Protein AF-A0A9D1KZS3-F1 (afdb_monomer_lite)

Foldseek 3Di:
DDDDPDPDPPDDPDDPDDPPPVNVVVVVVVVVVVVVVVVVVVVLQVVQVVLCVVVVDDQPLLVVLLVLLVVLLCLLPPCPDPVVLLDPVSLVSSQVSLVVSQVSLVVLVVSQVVCCVVRVHGDPVVSSVNSNVSSVNSNVSSVVSCVVRVVVVVD

Structure (mmCIF, N/CA/C/O backbone):
data_AF-A0A9D1KZS3-F1
#
_entry.id   AF-A0A9D1KZS3-F1
#
loop_
_atom_site.group_PDB
_atom_site.id
_at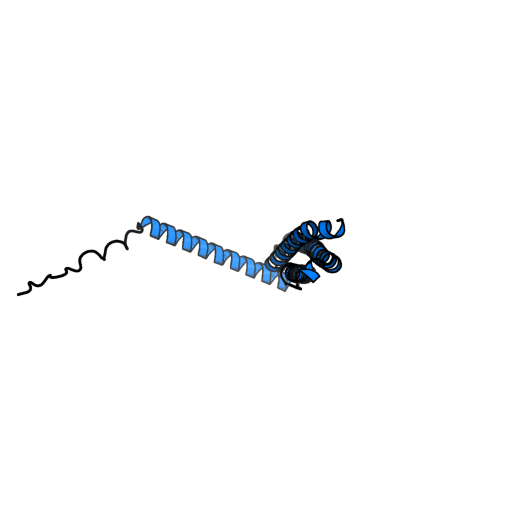om_site.type_symbol
_atom_site.label_atom_id
_atom_site.label_alt_id
_atom_site.label_comp_id
_atom_site.label_asym_id
_atom_site.label_entity_id
_atom_site.label_seq_id
_atom_site.pdbx_PDB_ins_code
_atom_site.Cartn_x
_atom_site.Cartn_y
_atom_site.Cartn_z
_atom_site.occupancy
_atom_site.B_iso_or_equiv
_atom_site.auth_seq_id
_atom_site.auth_comp_id
_atom_site.auth_asym_id
_atom_site.auth_atom_id
_atom_site.pdbx_PDB_model_num
ATOM 1 N N . MET A 1 1 ? -53.233 56.102 -26.031 1.00 43.03 1 MET A N 1
ATOM 2 C CA . MET A 1 1 ? -52.569 56.307 -24.723 1.00 43.03 1 MET A CA 1
ATOM 3 C C . MET A 1 1 ? -52.524 54.963 -24.010 1.00 43.03 1 MET A C 1
ATOM 5 O O . MET A 1 1 ? -53.524 54.261 -24.017 1.00 43.03 1 MET A O 1
ATOM 9 N N . LYS A 1 2 ? -51.330 54.544 -23.574 1.00 44.22 2 LYS A N 1
ATOM 10 C CA . LYS A 1 2 ? -50.968 53.149 -23.266 1.00 44.22 2 LYS A CA 1
ATOM 11 C C . LYS A 1 2 ? -51.726 52.608 -22.043 1.00 44.22 2 LYS A C 1
ATOM 13 O O . LYS A 1 2 ? -51.610 53.167 -20.958 1.00 44.22 2 LYS A O 1
ATOM 18 N N . GLN A 1 3 ? -52.467 51.515 -22.239 1.00 41.66 3 GLN A N 1
ATOM 19 C CA . GLN A 1 3 ? -53.072 50.714 -21.175 1.00 41.66 3 GLN A CA 1
ATOM 20 C C . GLN A 1 3 ? -51.988 49.946 -20.408 1.00 41.66 3 GLN A C 1
ATOM 22 O O . GLN A 1 3 ? -51.096 49.339 -21.000 1.00 41.66 3 GLN A O 1
ATOM 27 N N . GLN A 1 4 ? -52.086 50.001 -19.082 1.00 42.69 4 GLN A N 1
ATOM 28 C CA . GLN A 1 4 ? -51.290 49.233 -18.132 1.00 42.69 4 GLN A CA 1
ATOM 29 C C . GLN A 1 4 ? -51.512 47.730 -18.351 1.00 42.69 4 GLN A C 1
ATOM 31 O O . GLN A 1 4 ? -52.597 47.216 -18.086 1.00 42.69 4 GLN A O 1
ATOM 36 N N . GLN A 1 5 ? -50.477 47.009 -18.785 1.00 44.47 5 GLN A N 1
ATOM 37 C CA . GLN A 1 5 ? -50.423 45.561 -18.601 1.00 44.47 5 GLN A CA 1
ATOM 38 C C . GLN A 1 5 ? -49.877 45.277 -17.205 1.00 44.47 5 GLN A C 1
ATOM 40 O O . GLN A 1 5 ? -48.685 45.369 -16.923 1.00 44.47 5 GLN A O 1
ATOM 45 N N . ASN A 1 6 ? -50.828 44.985 -16.328 1.00 38.97 6 ASN A N 1
ATOM 46 C CA . ASN A 1 6 ? -50.653 44.502 -14.975 1.00 38.97 6 ASN A CA 1
ATOM 47 C C . ASN A 1 6 ? -50.053 43.084 -15.055 1.00 38.97 6 ASN A C 1
ATOM 49 O O . ASN A 1 6 ? -50.760 42.121 -15.353 1.00 38.97 6 ASN A O 1
ATOM 53 N N . ILE A 1 7 ? -48.734 42.954 -14.884 1.00 42.12 7 ILE A N 1
ATOM 54 C CA . ILE A 1 7 ? -48.063 41.649 -14.849 1.00 42.12 7 ILE A CA 1
ATOM 55 C C . ILE A 1 7 ? -48.318 41.047 -13.468 1.00 42.12 7 ILE A C 1
ATOM 57 O O . ILE A 1 7 ? -47.650 41.364 -12.486 1.00 42.12 7 ILE A O 1
ATOM 61 N N . HIS A 1 8 ? -49.324 40.184 -13.405 1.00 41.91 8 HIS A N 1
ATOM 62 C CA . HIS A 1 8 ? -49.622 39.346 -12.255 1.00 41.91 8 HIS A CA 1
ATOM 63 C C . HIS A 1 8 ? -48.445 38.369 -12.030 1.00 41.91 8 HIS A C 1
ATOM 65 O O . HIS A 1 8 ? -48.120 37.602 -12.940 1.00 41.91 8 HIS A O 1
ATOM 71 N N . PRO A 1 9 ? -47.793 38.328 -10.851 1.00 45.06 9 PRO A N 1
ATOM 72 C CA . PRO A 1 9 ? -46.724 37.374 -10.582 1.00 45.06 9 PRO A CA 1
ATOM 73 C C . PRO A 1 9 ? -47.350 36.054 -10.118 1.00 45.06 9 PRO A C 1
ATOM 75 O O . PRO A 1 9 ? -47.307 35.696 -8.945 1.00 45.06 9 PRO A O 1
ATOM 78 N N . SER A 1 10 ? -48.000 35.333 -11.027 1.00 50.69 10 SER A N 1
ATOM 79 C CA . SER A 1 10 ? -48.626 34.040 -10.731 1.00 50.69 10 SER A CA 1
ATOM 80 C C . SER A 1 10 ? -48.131 32.967 -11.690 1.00 50.69 10 SER A C 1
ATOM 82 O O . SER A 1 10 ? -48.811 32.655 -12.662 1.00 50.69 10 SER A O 1
ATOM 84 N N . SER A 1 11 ? -46.940 32.422 -11.418 1.00 45.56 11 SER A N 1
ATOM 85 C CA . SER A 1 11 ? -46.562 31.035 -11.783 1.00 45.56 11 SER A CA 1
ATOM 86 C C . SER A 1 11 ? -45.119 30.650 -11.421 1.00 45.56 11 SER A C 1
ATOM 88 O O . SER A 1 11 ? -44.508 29.816 -12.078 1.00 45.56 11 SER A O 1
ATOM 90 N N . GLN A 1 12 ? -44.542 31.204 -10.349 1.00 42.53 12 GLN A N 1
ATOM 91 C CA . GLN A 1 12 ? -43.189 30.814 -9.911 1.00 42.53 12 GLN A CA 1
ATOM 92 C C . GLN A 1 12 ? -43.113 30.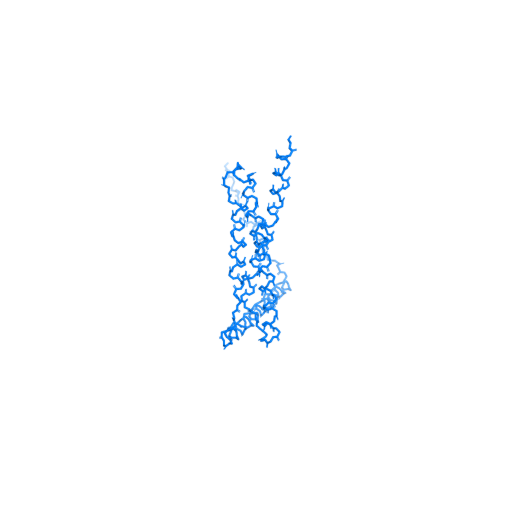400 -8.438 1.00 42.53 12 GLN A C 1
ATOM 94 O O . GLN A 1 12 ? -42.121 30.618 -7.749 1.00 42.53 12 GLN A O 1
ATOM 99 N N . LYS A 1 13 ? -44.173 29.761 -7.939 1.00 45.66 13 LYS A N 1
ATOM 100 C CA . LYS A 1 13 ? -44.186 29.117 -6.619 1.00 45.66 13 LYS A CA 1
ATOM 101 C C . LYS A 1 13 ? -44.979 27.817 -6.664 1.00 45.66 13 LYS A C 1
ATOM 103 O O . LYS A 1 13 ? -46.027 27.740 -6.043 1.00 45.66 13 LYS A O 1
ATOM 108 N N . GLN A 1 14 ? -44.512 26.799 -7.392 1.00 44.66 14 GLN A N 1
ATOM 109 C CA . GLN A 1 14 ? -45.074 25.448 -7.218 1.00 44.66 14 GLN A CA 1
ATOM 110 C C . GLN A 1 14 ? -44.241 24.306 -7.821 1.00 44.66 14 GLN A C 1
ATOM 112 O O . GLN A 1 14 ? -44.772 23.407 -8.452 1.00 44.66 14 GLN A O 1
ATOM 117 N N . THR A 1 15 ? -42.930 24.273 -7.585 1.00 43.59 15 THR A N 1
ATOM 118 C CA . THR A 1 15 ? -42.127 23.054 -7.848 1.00 43.59 15 THR A CA 1
ATOM 119 C C . THR A 1 15 ? -41.101 22.757 -6.759 1.00 43.59 15 THR A C 1
ATOM 121 O O . THR A 1 15 ? -40.132 22.040 -6.975 1.00 43.59 15 THR A O 1
ATOM 124 N N . VAL A 1 16 ? -41.332 23.242 -5.538 1.00 47.78 16 VAL A N 1
ATOM 125 C CA . VAL A 1 16 ? -40.567 22.807 -4.364 1.00 47.78 16 VAL A CA 1
ATOM 126 C C . VAL A 1 16 ? -41.540 22.583 -3.223 1.00 47.78 16 VAL A C 1
ATOM 128 O O . VAL A 1 16 ? -41.736 23.474 -2.413 1.00 47.78 16 VAL A O 1
ATOM 131 N N . ASN A 1 17 ? -42.230 21.443 -3.212 1.00 51.78 17 ASN A N 1
ATOM 132 C CA . ASN A 1 17 ? -42.707 20.771 -1.995 1.00 51.78 17 ASN A CA 1
ATOM 133 C C . ASN A 1 17 ? -43.618 19.605 -2.373 1.00 51.78 17 ASN A C 1
ATOM 135 O O . ASN A 1 17 ? -44.833 19.729 -2.348 1.00 51.78 17 ASN A O 1
ATOM 139 N N . HIS A 1 18 ? -43.026 18.457 -2.695 1.00 49.06 18 HIS A N 1
ATOM 140 C CA . HIS A 1 18 ? -43.639 17.170 -2.362 1.00 49.06 18 HIS A CA 1
ATOM 141 C C . HIS A 1 18 ? -42.593 16.045 -2.391 1.00 49.06 18 HIS A C 1
ATOM 143 O O . HIS A 1 18 ? -42.748 15.024 -3.051 1.00 49.06 18 HIS A O 1
ATOM 149 N N . MET A 1 19 ? -41.511 16.189 -1.614 1.00 54.47 19 MET A N 1
ATOM 150 C CA . MET A 1 19 ? -40.892 14.975 -1.068 1.00 54.47 19 MET A CA 1
ATOM 151 C C . MET A 1 19 ? -41.921 14.382 -0.103 1.00 54.47 19 MET A C 1
ATOM 153 O O . MET A 1 19 ? -42.203 14.990 0.931 1.00 54.47 19 MET A O 1
ATOM 157 N N . SER A 1 20 ? -42.539 13.257 -0.479 1.00 61.84 20 SER A N 1
ATOM 158 C CA . SER A 1 20 ? -43.556 12.583 0.337 1.00 61.84 20 SER A CA 1
ATOM 159 C C . SER A 1 20 ? -43.048 12.402 1.775 1.00 61.84 20 SER A C 1
ATOM 161 O O . SER A 1 20 ? -41.871 12.100 1.987 1.00 61.84 20 SER A O 1
ATOM 163 N N . GLY A 1 21 ? -43.909 12.589 2.783 1.00 67.69 21 GLY A N 1
ATOM 164 C CA . GLY A 1 21 ? -43.520 12.445 4.198 1.00 67.69 21 GLY A CA 1
ATOM 165 C C . GLY A 1 21 ? -42.862 11.092 4.504 1.00 67.69 21 GLY A C 1
ATOM 166 O O . GLY A 1 21 ? -41.952 11.007 5.324 1.00 67.69 21 GLY A O 1
ATOM 167 N N . ARG A 1 22 ? -43.229 10.059 3.734 1.00 69.38 22 ARG A N 1
ATOM 168 C CA . ARG A 1 22 ? -42.617 8.727 3.747 1.00 69.38 22 ARG A CA 1
ATOM 169 C C . ARG A 1 22 ? -41.166 8.723 3.248 1.00 69.38 22 ARG A C 1
ATOM 171 O O . ARG A 1 22 ? -40.341 8.006 3.803 1.00 69.38 22 ARG A O 1
ATOM 178 N N . PHE A 1 23 ? -40.837 9.518 2.230 1.00 70.69 23 PHE A N 1
ATOM 179 C CA . PHE A 1 23 ? -39.469 9.655 1.723 1.00 70.69 23 PHE A CA 1
ATOM 180 C C . PHE A 1 23 ? -38.583 10.426 2.704 1.00 70.69 23 PHE A C 1
ATOM 182 O O . PHE A 1 23 ? -37.472 9.986 2.971 1.00 70.69 23 PHE A O 1
ATOM 189 N N . LYS A 1 24 ? -39.091 11.506 3.322 1.00 73.94 24 LYS A N 1
ATOM 190 C CA . LYS A 1 24 ? -38.366 12.225 4.388 1.00 73.94 24 LYS A CA 1
ATOM 191 C C . LYS A 1 24 ? -38.095 11.330 5.600 1.00 73.94 24 LYS A C 1
ATOM 193 O O . LYS A 1 24 ? -36.960 11.266 6.055 1.00 73.94 24 LYS A O 1
ATOM 198 N N . GLN A 1 25 ? -39.091 10.567 6.057 1.00 75.69 25 GLN A N 1
ATOM 199 C CA . GLN A 1 25 ? -38.904 9.590 7.137 1.00 75.69 25 GLN A CA 1
ATOM 200 C C . GLN A 1 25 ? -37.897 8.492 6.775 1.00 75.69 25 GLN A C 1
ATOM 202 O O . GLN A 1 25 ? -37.065 8.131 7.606 1.00 75.69 25 GLN A O 1
ATOM 207 N N . LYS A 1 26 ? -37.935 7.974 5.540 1.00 78.56 26 LYS A N 1
ATOM 208 C CA . LYS A 1 26 ? -36.971 6.969 5.072 1.00 78.56 26 LYS A CA 1
ATOM 209 C C . LYS A 1 26 ? -35.552 7.542 5.010 1.00 78.56 26 LYS A C 1
ATOM 211 O O . LYS A 1 26 ? -34.631 6.892 5.488 1.00 78.56 26 LYS A O 1
ATOM 216 N N . LEU A 1 27 ? -35.395 8.772 4.518 1.00 78.62 27 LEU A N 1
ATOM 217 C CA . LEU A 1 27 ? -34.112 9.473 4.446 1.00 78.62 27 LEU A CA 1
ATOM 218 C C . LEU A 1 27 ? -33.546 9.782 5.842 1.00 78.62 27 LEU A C 1
ATOM 220 O O . LEU A 1 27 ? -32.352 9.630 6.079 1.00 78.62 27 LEU A O 1
ATOM 224 N N . GLU A 1 28 ? -34.389 10.182 6.797 1.00 79.38 28 GLU A N 1
ATOM 225 C CA . GLU A 1 28 ? -33.983 10.404 8.190 1.00 79.38 28 GLU A CA 1
ATOM 226 C C . GLU A 1 28 ? -33.600 9.104 8.903 1.00 79.38 28 GLU A C 1
ATOM 228 O O . GLU A 1 28 ? -32.623 9.081 9.655 1.00 79.38 28 GLU A O 1
ATOM 233 N N . ALA A 1 29 ? -34.330 8.013 8.662 1.00 81.00 29 ALA A N 1
ATOM 234 C CA . ALA A 1 29 ? -33.993 6.694 9.189 1.00 81.00 29 ALA A CA 1
ATOM 235 C C . ALA A 1 29 ? -32.674 6.171 8.599 1.00 81.00 29 ALA A C 1
ATOM 237 O O . ALA A 1 29 ? -31.829 5.661 9.335 1.00 81.00 29 ALA A O 1
ATOM 238 N N . GLU A 1 30 ? -32.459 6.359 7.297 1.00 75.69 30 GLU A N 1
ATOM 239 C CA . GLU A 1 30 ? -31.228 5.986 6.601 1.00 75.69 30 GLU A CA 1
ATOM 240 C C . GLU A 1 30 ? -30.038 6.830 7.083 1.00 75.69 30 GLU A C 1
ATOM 242 O O . GLU A 1 30 ? -28.991 6.285 7.433 1.00 75.69 30 GLU A O 1
ATOM 247 N N . ASN A 1 31 ? -30.222 8.142 7.259 1.00 82.69 31 ASN A N 1
ATOM 248 C CA . ASN A 1 31 ? -29.208 9.024 7.842 1.00 82.69 31 ASN A CA 1
ATOM 249 C C . ASN A 1 31 ? -28.867 8.648 9.292 1.00 82.69 31 ASN A C 1
ATOM 251 O O . ASN A 1 31 ? -27.688 8.625 9.658 1.00 82.69 31 ASN A O 1
ATOM 255 N N . LYS A 1 32 ? -29.862 8.304 10.121 1.00 81.88 32 LYS A N 1
ATOM 256 C CA . LYS A 1 32 ? -29.635 7.812 11.492 1.00 81.88 32 LYS A CA 1
ATOM 257 C C . LYS A 1 32 ? -28.901 6.470 11.496 1.00 81.88 32 LYS A C 1
ATOM 259 O O . LYS A 1 32 ? -27.982 6.295 12.296 1.00 81.88 32 LYS A O 1
ATOM 264 N N . ALA A 1 33 ? -29.240 5.555 10.587 1.00 83.69 33 ALA A N 1
ATOM 265 C CA . ALA A 1 33 ? -28.561 4.270 10.445 1.00 83.69 33 ALA A CA 1
ATOM 266 C C . ALA A 1 33 ? -27.096 4.443 10.010 1.00 83.69 33 ALA A C 1
ATOM 268 O O . ALA A 1 33 ? -26.198 3.851 10.612 1.00 83.69 33 ALA A O 1
ATOM 269 N N . VAL A 1 34 ? -26.825 5.314 9.032 1.00 84.31 34 VAL A N 1
ATOM 270 C CA . VAL A 1 34 ? -25.463 5.650 8.589 1.00 84.31 34 VAL A CA 1
ATOM 271 C C . VAL A 1 34 ? -24.665 6.312 9.716 1.00 84.31 34 VAL A C 1
ATOM 273 O O . VAL A 1 34 ? -23.516 5.937 9.957 1.00 84.31 34 VAL A O 1
ATOM 276 N N . ALA A 1 35 ? -25.259 7.258 10.450 1.00 82.62 35 ALA A N 1
ATOM 277 C CA . ALA A 1 35 ? -24.610 7.908 11.589 1.00 82.62 35 ALA A CA 1
ATOM 278 C C . ALA A 1 35 ? -24.297 6.913 12.721 1.00 82.62 35 ALA A C 1
ATOM 280 O O . ALA A 1 35 ? -23.207 6.951 13.293 1.00 82.62 35 ALA A O 1
ATOM 281 N N . HIS A 1 36 ? -25.214 5.987 13.012 1.00 85.19 36 HIS A N 1
ATOM 282 C CA . HIS A 1 36 ? -24.995 4.925 13.992 1.00 85.19 36 HIS A CA 1
ATOM 283 C C . HIS A 1 36 ? -23.861 3.983 13.561 1.00 85.19 36 HIS A C 1
ATOM 285 O O . HIS A 1 36 ? -22.956 3.707 14.348 1.00 85.19 36 HIS A O 1
ATOM 291 N N . GLN A 1 37 ? -23.841 3.554 12.294 1.00 82.62 37 GLN A N 1
ATOM 292 C CA . GLN A 1 37 ? -22.750 2.736 11.760 1.00 82.62 37 GLN A CA 1
ATOM 293 C C . GLN A 1 37 ? -21.394 3.449 11.824 1.00 82.62 37 GLN A C 1
ATOM 295 O O . GLN A 1 37 ? -20.396 2.816 12.169 1.00 82.62 37 GLN A O 1
ATOM 300 N N . LYS A 1 38 ? -21.338 4.753 11.521 1.00 84.75 38 LYS A N 1
ATOM 301 C CA . LYS A 1 38 ? -20.106 5.552 11.649 1.00 84.75 38 LYS A CA 1
ATOM 302 C C . LYS A 1 38 ? -19.601 5.566 13.093 1.00 84.75 38 LYS A C 1
ATOM 304 O O . LYS A 1 38 ? -18.446 5.221 13.321 1.00 84.75 38 LYS A O 1
ATOM 309 N N . LYS A 1 39 ? -20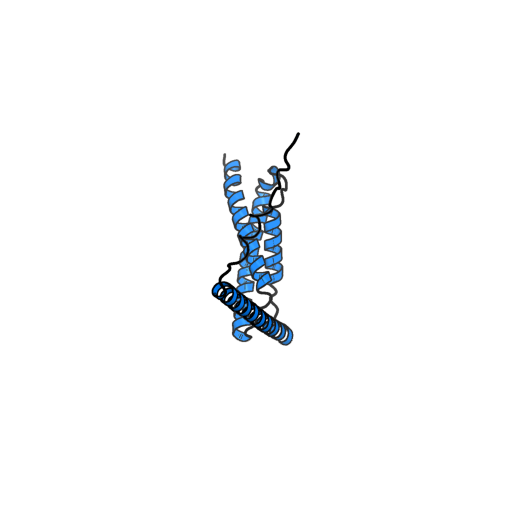.480 5.844 14.065 1.00 86.44 39 LYS A N 1
ATOM 310 C CA . LYS A 1 39 ? -20.130 5.838 15.497 1.00 86.44 39 LYS A CA 1
ATOM 311 C C . LYS A 1 39 ? -19.632 4.473 15.976 1.00 86.44 39 LYS A C 1
ATOM 313 O O . LYS A 1 39 ? -18.673 4.404 16.740 1.00 86.44 39 LYS A O 1
ATOM 318 N N . MET A 1 40 ? -20.258 3.383 15.530 1.00 83.75 40 MET A N 1
ATOM 319 C CA . MET A 1 40 ? -19.816 2.026 15.875 1.00 83.75 40 MET A CA 1
ATOM 320 C C . MET A 1 40 ? -18.428 1.720 15.298 1.00 83.75 40 MET A C 1
ATOM 322 O O . MET A 1 40 ? -17.556 1.256 16.029 1.00 83.75 40 MET A O 1
ATOM 326 N N . LYS A 1 41 ? -18.181 2.070 14.028 1.00 83.75 41 LYS A N 1
ATOM 327 C CA . LYS A 1 41 ? -16.864 1.913 13.385 1.00 83.75 41 LYS A CA 1
ATOM 328 C C . LYS A 1 41 ? -15.774 2.734 14.076 1.00 83.75 41 LYS A C 1
ATOM 330 O O . LYS A 1 41 ? -14.663 2.243 14.245 1.00 83.75 41 LYS A O 1
ATOM 335 N N . GLU A 1 42 ? -16.073 3.962 14.497 1.00 83.94 42 GLU A N 1
ATOM 336 C CA . GLU A 1 42 ? -15.128 4.797 15.250 1.00 83.94 42 GLU A CA 1
ATOM 337 C C . GLU A 1 42 ? -14.792 4.197 16.616 1.00 83.94 42 GLU A C 1
ATOM 339 O O . GLU A 1 42 ? -13.620 4.132 16.980 1.00 83.94 42 GLU A O 1
ATOM 344 N N . ARG A 1 43 ? -15.793 3.690 17.348 1.00 83.19 43 ARG A N 1
ATOM 345 C CA . ARG A 1 43 ? -15.575 2.998 18.629 1.00 83.19 43 ARG A CA 1
ATOM 346 C C . ARG A 1 43 ? -14.709 1.753 18.467 1.00 83.19 43 ARG A C 1
ATOM 348 O O . ARG A 1 43 ? -13.807 1.528 19.272 1.00 83.19 43 ARG A O 1
ATOM 355 N N . GLU A 1 44 ? -14.951 0.958 17.428 1.00 82.56 44 GLU A N 1
ATOM 356 C CA . GLU A 1 44 ? -14.119 -0.206 17.114 1.00 82.56 44 GLU A CA 1
ATOM 357 C C . GLU A 1 44 ? -12.692 0.195 16.739 1.00 82.56 44 GLU A C 1
ATOM 359 O O . GLU A 1 44 ? -11.744 -0.429 17.214 1.00 82.56 44 GLU A O 1
ATOM 364 N N . LYS A 1 45 ? -12.520 1.259 15.946 1.00 82.38 45 LYS A N 1
ATOM 365 C CA . LYS A 1 45 ? -11.201 1.785 15.579 1.00 82.38 45 LYS A CA 1
ATOM 366 C C . LYS A 1 45 ? -10.423 2.247 16.813 1.00 82.38 45 LYS A C 1
ATOM 368 O O . LYS A 1 45 ? -9.292 1.814 17.001 1.00 82.38 45 LYS A O 1
ATOM 373 N N . LEU A 1 46 ? -11.054 3.030 17.688 1.00 84.56 46 LEU A N 1
ATOM 374 C CA . LEU A 1 46 ? -10.473 3.478 18.959 1.00 84.56 46 LEU A CA 1
ATOM 375 C C . LEU A 1 46 ? -10.096 2.296 19.861 1.00 84.56 46 LEU A C 1
ATOM 377 O O . LEU A 1 46 ? -9.031 2.296 20.473 1.00 84.56 46 LEU A O 1
ATOM 381 N N . ARG A 1 47 ? -10.940 1.258 19.929 1.00 84.12 47 ARG A N 1
ATOM 382 C CA . ARG A 1 47 ? -10.633 0.033 20.682 1.00 84.12 47 ARG A CA 1
ATOM 383 C C . ARG A 1 47 ? -9.405 -0.679 20.116 1.00 84.12 47 ARG A C 1
ATOM 385 O O . ARG A 1 47 ? -8.547 -1.101 20.883 1.00 84.12 47 ARG A O 1
ATOM 392 N N . GLN A 1 48 ? -9.315 -0.816 18.796 1.00 83.81 48 GLN A N 1
ATOM 393 C CA . GLN A 1 48 ? -8.158 -1.436 18.150 1.00 83.81 48 GLN A CA 1
ATOM 394 C C . GLN A 1 48 ? -6.885 -0.612 18.363 1.00 83.81 48 GLN A C 1
ATOM 396 O O . GLN A 1 48 ? -5.847 -1.189 18.666 1.00 83.81 48 GLN A O 1
ATOM 401 N N . GLU A 1 49 ? -6.964 0.716 18.259 1.00 82.19 49 GLU A N 1
ATOM 402 C CA . GLU A 1 49 ? -5.836 1.621 18.512 1.00 82.19 49 GLU A CA 1
ATOM 403 C C . GLU A 1 49 ? -5.325 1.502 19.952 1.00 82.19 49 GLU A C 1
ATOM 405 O O . GLU A 1 49 ? -4.117 1.376 20.148 1.00 82.19 49 GLU A O 1
ATOM 410 N N . LYS A 1 50 ? -6.224 1.433 20.945 1.00 83.88 50 LYS A N 1
ATOM 411 C CA . LYS A 1 50 ? -5.847 1.168 22.344 1.00 83.88 50 LYS A CA 1
ATOM 412 C C . LYS A 1 50 ? -5.111 -0.159 22.498 1.00 83.88 50 LYS A C 1
ATOM 414 O O . LYS A 1 50 ? -4.026 -0.180 23.061 1.00 83.88 50 LYS A O 1
ATOM 419 N N . VAL A 1 51 ? -5.639 -1.247 21.931 1.00 81.75 51 VAL A N 1
ATOM 420 C CA . VAL A 1 51 ? -4.993 -2.572 22.006 1.00 81.75 51 VAL A CA 1
ATOM 421 C C . VAL A 1 51 ? -3.621 -2.572 21.326 1.00 81.75 51 VAL A C 1
ATOM 423 O O . VAL A 1 51 ? -2.695 -3.216 21.813 1.00 81.75 51 VAL A O 1
ATOM 426 N N . VAL A 1 52 ? -3.474 -1.856 20.209 1.00 82.12 52 VAL A N 1
ATOM 427 C CA . VAL A 1 52 ? -2.188 -1.711 19.514 1.00 82.12 52 VAL A CA 1
ATOM 428 C C . VAL A 1 52 ? -1.174 -0.969 20.384 1.00 82.12 52 VAL A C 1
ATOM 430 O O . VAL A 1 52 ? -0.027 -1.404 20.449 1.00 82.12 52 VAL A O 1
ATOM 433 N N . GLN A 1 53 ? -1.585 0.105 21.065 1.00 83.94 53 GLN A N 1
ATOM 434 C CA . GLN A 1 53 ? -0.716 0.868 21.965 1.00 83.94 53 GLN A CA 1
ATOM 435 C C . GLN A 1 53 ? -0.358 0.076 23.228 1.00 83.94 53 GLN A C 1
ATOM 437 O O . GLN A 1 53 ? 0.820 -0.063 23.536 1.00 83.94 53 GLN A O 1
ATOM 442 N N . GLU A 1 54 ? -1.348 -0.504 23.910 1.00 83.81 54 GLU A N 1
ATOM 443 C CA . GLU A 1 54 ? -1.163 -1.275 25.149 1.00 83.81 54 GLU A CA 1
ATOM 444 C C . GLU A 1 54 ? -0.239 -2.481 24.961 1.00 83.81 54 GLU A C 1
ATOM 446 O O . GLU A 1 54 ? 0.538 -2.818 25.848 1.00 83.81 54 GLU A O 1
ATOM 451 N N . LYS A 1 55 ? -0.313 -3.140 23.800 1.00 80.44 55 LYS A N 1
ATOM 452 C CA . LYS A 1 55 ? 0.493 -4.330 23.496 1.00 80.44 55 LYS A CA 1
ATOM 453 C C . LYS A 1 55 ? 1.727 -4.032 22.642 1.00 80.44 55 LYS A C 1
ATOM 455 O O . LYS A 1 55 ? 2.421 -4.967 22.252 1.00 80.44 55 LYS A O 1
ATOM 460 N N . GLY A 1 56 ? 1.983 -2.762 22.315 1.00 82.44 56 GLY A N 1
ATOM 461 C CA . GLY A 1 56 ? 3.134 -2.344 21.512 1.00 82.44 56 GLY A CA 1
ATOM 462 C C . GLY A 1 56 ? 3.191 -2.975 20.115 1.00 82.44 56 GLY A C 1
ATOM 463 O O . GLY A 1 56 ? 4.277 -3.225 19.595 1.00 82.44 56 GLY A O 1
ATOM 464 N N . LEU A 1 57 ? 2.041 -3.275 19.498 1.00 84.00 57 LEU A N 1
ATOM 465 C CA . LEU A 1 57 ? 2.016 -3.926 18.187 1.00 84.00 57 LEU A CA 1
ATOM 466 C C . LEU A 1 57 ? 2.568 -2.989 17.111 1.00 84.00 57 LEU A C 1
ATOM 468 O O . LEU A 1 57 ? 1.998 -1.936 16.824 1.00 84.00 57 LEU A O 1
ATOM 472 N N . HIS A 1 58 ? 3.617 -3.427 16.423 1.00 85.69 58 HIS A N 1
ATOM 473 C CA . HIS A 1 58 ? 4.174 -2.706 15.288 1.00 85.69 58 HIS A CA 1
ATOM 474 C C . HIS A 1 58 ? 4.283 -3.598 14.056 1.00 85.69 58 HIS A C 1
ATOM 476 O O . HIS A 1 58 ? 4.543 -4.794 14.148 1.00 85.69 58 HIS A O 1
ATOM 482 N N . ASN A 1 59 ? 4.087 -3.004 12.881 1.00 87.06 59 ASN A N 1
ATOM 483 C CA . ASN A 1 59 ? 4.276 -3.679 11.608 1.00 87.06 59 ASN A CA 1
ATOM 484 C C . ASN A 1 59 ? 5.334 -2.917 10.796 1.00 87.06 59 ASN A C 1
ATOM 486 O O . ASN A 1 59 ? 4.998 -1.917 10.149 1.00 87.06 59 ASN A O 1
ATOM 490 N N . PRO A 1 60 ? 6.602 -3.371 10.825 1.00 88.50 60 PRO A N 1
ATOM 491 C CA . PRO A 1 60 ? 7.716 -2.640 10.224 1.00 88.50 60 PRO A CA 1
ATOM 492 C C . PRO A 1 60 ? 7.634 -2.588 8.696 1.00 88.50 60 PRO A C 1
ATOM 494 O O . PRO A 1 60 ? 8.318 -1.789 8.070 1.00 88.50 60 PRO A O 1
ATOM 497 N N . PHE A 1 61 ? 6.775 -3.404 8.080 1.00 89.25 61 PHE A N 1
ATOM 498 C CA . PHE A 1 61 ? 6.644 -3.506 6.630 1.00 89.25 61 PHE A CA 1
ATOM 499 C C . PHE A 1 61 ? 5.701 -2.458 6.027 1.00 89.25 61 PHE A C 1
ATOM 501 O O . PHE A 1 61 ? 5.788 -2.192 4.832 1.00 89.25 61 PHE A O 1
ATOM 508 N N . ILE A 1 62 ? 4.828 -1.824 6.821 1.00 87.81 62 ILE A N 1
ATOM 509 C CA . ILE A 1 62 ? 3.821 -0.891 6.284 1.00 87.81 62 ILE A CA 1
ATOM 510 C C . ILE A 1 62 ? 4.473 0.375 5.717 1.00 87.81 62 ILE A C 1
ATOM 512 O O . ILE A 1 62 ? 4.153 0.771 4.598 1.00 87.81 62 ILE A O 1
ATOM 516 N N . LYS A 1 63 ? 5.393 1.007 6.459 1.00 89.81 63 LYS A N 1
ATOM 517 C CA . LYS A 1 63 ? 6.044 2.249 6.005 1.00 89.81 63 LYS A CA 1
ATOM 518 C C . LYS A 1 63 ? 6.913 2.025 4.756 1.00 89.81 63 LYS A C 1
ATOM 520 O O . LYS A 1 63 ? 6.739 2.788 3.809 1.00 89.81 63 LYS A O 1
ATOM 525 N N . PRO A 1 64 ? 7.773 0.986 4.684 1.00 89.31 64 PRO A N 1
ATOM 526 C CA . PRO A 1 64 ? 8.526 0.689 3.467 1.00 89.31 64 PRO A CA 1
ATOM 527 C C . PRO A 1 64 ? 7.626 0.345 2.278 1.00 89.31 64 PRO A C 1
ATOM 529 O O . PRO A 1 64 ? 7.871 0.828 1.179 1.00 89.31 64 PRO A O 1
ATOM 532 N N . ALA A 1 65 ? 6.558 -0.436 2.488 1.00 89.62 65 ALA A N 1
ATOM 533 C CA . ALA A 1 65 ? 5.618 -0.775 1.420 1.00 89.62 65 ALA A CA 1
ATOM 534 C C . ALA A 1 65 ? 4.923 0.466 0.844 1.00 89.62 65 ALA A C 1
ATOM 536 O O . ALA A 1 65 ? 4.814 0.612 -0.372 1.00 89.62 65 ALA A O 1
ATOM 537 N N . PHE A 1 66 ? 4.482 1.372 1.719 1.00 90.81 66 PHE A N 1
ATOM 538 C CA . PHE A 1 66 ? 3.892 2.641 1.310 1.00 90.81 66 PHE A CA 1
ATOM 539 C C . PHE A 1 66 ? 4.907 3.533 0.585 1.00 90.81 66 PHE A C 1
ATOM 541 O O . PHE A 1 66 ? 4.595 4.053 -0.481 1.00 90.81 66 PHE A O 1
ATOM 548 N N . GLY A 1 67 ? 6.126 3.663 1.119 1.00 91.69 67 GLY A N 1
ATOM 549 C CA . GLY A 1 67 ? 7.193 4.461 0.510 1.00 91.69 67 GLY A CA 1
ATOM 550 C C . GLY A 1 67 ? 7.574 3.975 -0.889 1.00 91.69 67 GLY A C 1
ATOM 551 O O . GLY A 1 67 ? 7.663 4.783 -1.807 1.00 91.69 67 GLY A O 1
ATOM 552 N N . LEU A 1 68 ? 7.716 2.660 -1.081 1.00 90.12 68 LEU A N 1
ATOM 553 C CA . LEU A 1 68 ? 8.000 2.070 -2.394 1.00 90.12 68 LEU A CA 1
ATOM 554 C C . LEU A 1 68 ? 6.840 2.238 -3.376 1.00 90.12 68 LEU A C 1
ATOM 556 O O . LEU A 1 68 ? 7.070 2.557 -4.538 1.00 90.12 68 LEU A O 1
ATOM 560 N N . GLY A 1 69 ? 5.598 2.061 -2.915 1.00 89.25 69 GLY A N 1
ATOM 561 C CA . GLY A 1 69 ? 4.419 2.322 -3.740 1.00 89.25 69 GLY A CA 1
ATOM 562 C C . GLY A 1 69 ? 4.338 3.785 -4.182 1.00 89.25 69 GLY A C 1
ATOM 563 O O . GLY A 1 69 ? 4.068 4.060 -5.349 1.00 89.25 69 GLY A O 1
ATOM 564 N N . LEU A 1 70 ? 4.607 4.723 -3.271 1.00 92.38 70 LEU A N 1
ATOM 565 C CA . LEU A 1 70 ? 4.610 6.152 -3.573 1.00 92.38 70 LEU A CA 1
ATOM 566 C C . LEU A 1 70 ? 5.725 6.511 -4.561 1.00 92.38 70 LEU A C 1
ATOM 568 O O . LEU A 1 70 ? 5.460 7.191 -5.546 1.00 92.38 70 LEU A O 1
ATOM 572 N N . LEU A 1 71 ? 6.944 6.014 -4.335 1.00 90.75 71 LEU A N 1
ATOM 573 C CA . LEU A 1 71 ? 8.087 6.256 -5.215 1.00 90.75 71 LEU A CA 1
ATOM 574 C C . LEU A 1 71 ? 7.842 5.691 -6.618 1.00 90.75 71 LEU A C 1
ATOM 576 O O . LEU A 1 71 ? 8.042 6.393 -7.602 1.00 90.75 71 LEU A O 1
ATOM 580 N N . GLY A 1 72 ? 7.312 4.471 -6.714 1.00 87.75 72 GLY A N 1
ATOM 581 C CA . GLY A 1 72 ? 6.903 3.880 -7.985 1.00 87.75 72 GLY A CA 1
ATOM 582 C C . GLY A 1 72 ? 5.813 4.681 -8.701 1.00 87.75 72 GLY A C 1
ATOM 583 O O . GLY A 1 72 ? 5.893 4.902 -9.904 1.00 87.75 72 GLY A O 1
ATOM 584 N N . THR A 1 73 ? 4.830 5.192 -7.959 1.00 88.94 73 THR A N 1
ATOM 585 C CA . THR A 1 73 ? 3.757 6.026 -8.522 1.00 88.94 73 THR A CA 1
ATOM 586 C C . 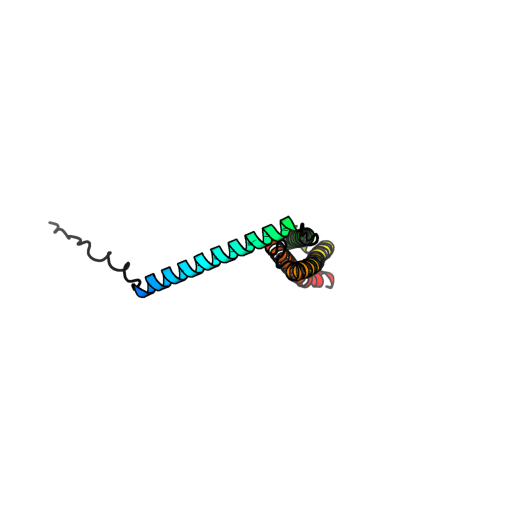THR A 1 73 ? 4.301 7.347 -9.057 1.00 88.94 73 THR A C 1
ATOM 588 O O . THR A 1 73 ? 3.879 7.793 -10.121 1.00 88.94 73 THR A O 1
ATOM 591 N N . ILE A 1 74 ? 5.262 7.954 -8.354 1.00 88.56 74 ILE A N 1
ATOM 592 C CA . ILE A 1 74 ? 5.965 9.150 -8.826 1.00 88.56 74 ILE A CA 1
ATOM 593 C C . ILE A 1 74 ? 6.721 8.836 -10.116 1.00 88.56 74 ILE A C 1
ATOM 595 O O . ILE A 1 74 ? 6.621 9.614 -11.051 1.00 88.56 74 ILE A O 1
ATOM 599 N N . LEU A 1 75 ? 7.405 7.695 -10.215 1.00 86.31 75 LEU A N 1
ATOM 600 C CA . LEU A 1 75 ? 8.080 7.304 -11.458 1.00 86.31 75 LEU A CA 1
ATOM 601 C C . LEU A 1 75 ? 7.093 7.093 -12.621 1.00 86.31 75 LEU A C 1
ATOM 603 O O . LEU A 1 75 ? 7.367 7.460 -13.754 1.00 86.31 75 LEU A O 1
ATOM 607 N N . VAL A 1 76 ? 5.904 6.552 -12.360 1.00 85.44 76 VAL A N 1
ATOM 608 C CA . VAL A 1 76 ? 4.885 6.402 -13.413 1.00 85.44 76 VAL A CA 1
ATOM 609 C C . VAL A 1 76 ? 4.298 7.751 -13.849 1.00 85.44 76 VAL A C 1
ATOM 611 O O . VAL A 1 76 ? 4.059 7.961 -15.034 1.00 85.44 76 VAL A O 1
ATOM 614 N N . LEU A 1 77 ? 4.017 8.655 -12.906 1.00 83.25 77 LEU A N 1
ATOM 615 C CA . LEU A 1 77 ? 3.272 9.891 -13.179 1.00 83.25 77 LEU A CA 1
ATOM 616 C C . LEU A 1 77 ? 4.151 11.095 -13.513 1.00 83.25 77 LEU A C 1
ATOM 618 O O . LEU A 1 77 ? 3.684 12.013 -14.185 1.00 83.25 77 LEU A O 1
ATOM 622 N N . PHE A 1 78 ? 5.380 11.150 -13.001 1.00 75.12 78 PHE A N 1
ATOM 623 C CA . PHE A 1 78 ? 6.222 12.327 -13.145 1.00 75.12 78 PHE A CA 1
ATOM 624 C C . PHE A 1 78 ? 6.843 12.349 -14.543 1.00 75.12 78 PHE A C 1
ATOM 626 O O . PHE A 1 78 ? 7.589 11.428 -14.890 1.00 75.12 78 PHE A O 1
ATOM 633 N N . PRO A 1 79 ? 6.578 13.391 -15.350 1.00 60.38 79 PRO A N 1
ATOM 634 C CA . PRO A 1 79 ? 7.115 13.495 -16.691 1.00 60.38 79 PRO A CA 1
ATOM 635 C C . PRO A 1 79 ? 8.601 13.837 -16.586 1.00 60.38 79 PRO A C 1
ATOM 637 O O . PRO A 1 79 ? 8.986 15.000 -16.550 1.00 60.38 79 PRO A O 1
ATOM 640 N N . ALA A 1 80 ? 9.464 12.823 -16.572 1.00 58.88 80 ALA A N 1
ATOM 641 C CA . ALA A 1 80 ? 10.913 13.008 -16.682 1.00 58.88 80 ALA A CA 1
ATOM 642 C C . ALA A 1 80 ? 11.352 13.478 -18.094 1.00 58.88 80 ALA A C 1
ATOM 644 O O . ALA A 1 80 ? 12.544 13.473 -18.395 1.00 58.88 80 ALA A O 1
ATOM 645 N N . GLY A 1 81 ? 10.395 13.869 -18.949 1.00 59.97 81 GLY A N 1
ATOM 646 C CA . GLY A 1 81 ? 10.504 13.913 -20.407 1.00 59.97 81 GLY A CA 1
ATOM 647 C C . GLY A 1 81 ? 10.166 12.547 -21.013 1.00 59.97 81 GLY A C 1
ATOM 648 O O . GLY A 1 81 ? 10.566 11.519 -20.466 1.00 59.97 81 GLY A O 1
ATOM 649 N N . ILE A 1 82 ? 9.433 12.528 -22.136 1.00 63.19 82 ILE A N 1
ATOM 650 C CA . ILE A 1 82 ? 9.087 11.285 -22.861 1.00 63.19 82 ILE A CA 1
ATOM 651 C C . ILE A 1 82 ? 10.364 10.485 -23.158 1.00 63.19 82 ILE A C 1
ATOM 653 O O . ILE A 1 82 ? 10.398 9.276 -22.955 1.00 63.19 82 ILE A O 1
ATOM 657 N N . GLU A 1 83 ? 11.441 11.180 -23.528 1.00 66.25 83 GLU A N 1
ATOM 658 C CA . GLU A 1 83 ? 12.742 10.580 -23.830 1.00 66.25 83 GLU A CA 1
ATOM 659 C C . GLU A 1 83 ? 13.327 9.776 -22.662 1.00 66.25 83 GLU A C 1
ATOM 661 O O . GLU A 1 83 ? 13.817 8.676 -22.890 1.00 66.25 83 GLU A O 1
ATOM 666 N N . ASN A 1 84 ? 13.241 10.272 -21.420 1.00 68.31 84 ASN A N 1
ATOM 667 C CA . ASN A 1 84 ? 13.750 9.558 -20.242 1.00 68.31 84 ASN A CA 1
ATOM 668 C C . ASN A 1 84 ? 12.825 8.423 -19.798 1.00 68.31 84 ASN A C 1
ATOM 670 O O . ASN A 1 84 ? 13.309 7.367 -19.397 1.00 68.31 84 ASN A O 1
ATOM 674 N N . GLN A 1 85 ? 11.504 8.614 -19.882 1.00 66.00 85 GLN A N 1
ATOM 675 C CA . GLN A 1 85 ? 10.532 7.569 -19.533 1.00 66.00 85 GLN A CA 1
ATOM 676 C C . GLN A 1 85 ? 10.607 6.364 -20.481 1.00 66.00 85 GLN A C 1
ATOM 678 O O . GLN A 1 85 ? 10.309 5.242 -20.074 1.00 66.00 85 GLN A O 1
ATOM 683 N N . MET A 1 86 ? 11.040 6.588 -21.725 1.00 70.12 86 MET A N 1
ATOM 684 C CA . MET A 1 86 ? 11.280 5.535 -22.707 1.00 70.12 86 MET A CA 1
ATOM 685 C C . MET A 1 86 ? 12.639 4.845 -22.544 1.00 70.12 86 MET A C 1
ATOM 687 O O . MET A 1 86 ? 12.890 3.869 -23.240 1.00 70.12 86 MET A O 1
ATOM 691 N N . GLN A 1 87 ? 13.521 5.280 -21.635 1.00 77.81 87 GLN A N 1
ATOM 692 C CA . GLN A 1 87 ? 14.802 4.594 -21.460 1.00 77.81 87 GLN A CA 1
ATOM 693 C C . GLN A 1 87 ? 14.654 3.338 -20.599 1.00 77.81 87 GLN A C 1
ATOM 695 O O . GLN A 1 87 ? 14.035 3.341 -19.534 1.00 77.81 87 GLN A O 1
ATOM 700 N N . TRP A 1 88 ? 15.292 2.247 -21.022 1.00 75.56 88 TRP A N 1
ATOM 701 C CA . TRP A 1 88 ? 15.279 0.972 -20.294 1.00 75.56 88 TRP A CA 1
ATOM 702 C C . TRP A 1 88 ? 15.702 1.084 -18.828 1.00 75.56 88 TRP A C 1
ATOM 704 O O . TRP A 1 88 ? 15.164 0.385 -17.967 1.00 75.56 88 TRP A O 1
ATOM 714 N N . TRP A 1 89 ? 16.651 1.974 -18.524 1.00 80.38 89 TRP A N 1
ATOM 715 C CA . TRP A 1 89 ? 17.111 2.185 -17.153 1.00 80.38 89 TRP A CA 1
ATOM 716 C C . TRP A 1 89 ? 16.063 2.866 -16.270 1.00 80.38 89 TRP A C 1
ATOM 718 O O . TRP A 1 89 ? 16.197 2.806 -15.054 1.00 80.38 89 TRP A O 1
ATOM 728 N N . TYR A 1 90 ? 15.019 3.470 -16.844 1.00 82.62 90 TYR A N 1
ATOM 729 C CA . TYR A 1 90 ? 13.874 4.026 -16.120 1.00 82.62 90 TYR A CA 1
ATOM 730 C C . TYR A 1 90 ? 12.784 2.971 -15.870 1.00 82.62 90 TYR A C 1
ATOM 732 O O . TYR A 1 90 ? 12.151 2.928 -14.810 1.00 82.62 90 TYR A O 1
ATOM 740 N N . LEU A 1 91 ? 12.610 2.053 -16.823 1.00 81.19 91 LEU A N 1
ATOM 741 C CA . LEU A 1 91 ? 11.666 0.937 -16.737 1.00 81.19 91 LEU A CA 1
ATOM 742 C C . LEU A 1 91 ? 11.992 -0.024 -15.589 1.00 81.19 91 LEU A C 1
ATOM 744 O O . LEU A 1 91 ? 11.111 -0.377 -14.802 1.00 81.19 91 LEU A O 1
ATOM 748 N N . ILE A 1 92 ? 13.262 -0.419 -15.469 1.00 85.69 92 ILE A N 1
ATOM 749 C CA . ILE A 1 92 ? 13.736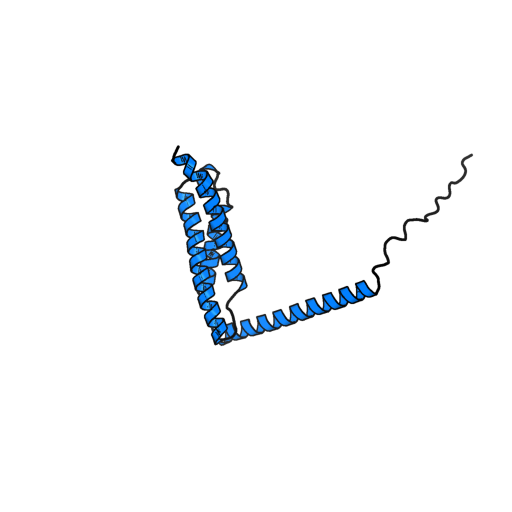 -1.363 -14.446 1.00 85.69 92 ILE A CA 1
ATOM 750 C C . ILE A 1 92 ? 13.391 -0.900 -13.015 1.00 85.69 92 ILE A C 1
ATOM 752 O O . ILE A 1 92 ? 12.719 -1.651 -12.302 1.00 85.69 92 ILE A O 1
ATOM 756 N N . PRO A 1 93 ? 13.781 0.306 -12.552 1.00 86.38 93 PRO A N 1
ATOM 757 C CA . PRO A 1 93 ? 13.480 0.761 -11.197 1.00 86.38 93 PRO A CA 1
ATOM 758 C C . PRO A 1 93 ? 11.981 0.965 -10.966 1.00 86.38 93 PRO A C 1
ATOM 760 O O . PRO A 1 93 ? 11.500 0.645 -9.879 1.00 86.38 93 PRO A O 1
ATOM 763 N N . THR A 1 94 ? 11.223 1.421 -11.970 1.00 85.56 94 THR A N 1
ATOM 764 C CA . THR A 1 94 ? 9.759 1.560 -11.865 1.00 85.56 94 THR A CA 1
ATOM 765 C C . THR A 1 94 ? 9.103 0.201 -11.609 1.00 85.56 94 THR A C 1
ATOM 767 O O . THR A 1 94 ? 8.314 0.040 -10.673 1.00 85.56 94 THR A O 1
ATOM 770 N N . PHE A 1 95 ? 9.488 -0.811 -12.387 1.00 87.00 95 PHE A N 1
ATOM 771 C CA . PHE A 1 95 ? 8.987 -2.172 -12.235 1.00 87.00 95 PHE A CA 1
ATOM 772 C C . PHE A 1 95 ? 9.402 -2.795 -10.894 1.00 87.00 95 PHE A C 1
ATOM 774 O O . PHE A 1 95 ? 8.567 -3.371 -10.189 1.00 87.00 95 PHE A O 1
ATOM 781 N N . LEU A 1 96 ? 10.663 -2.610 -10.484 1.00 90.00 96 LEU A N 1
ATOM 782 C CA . LEU A 1 96 ? 11.163 -3.070 -9.186 1.00 90.00 96 LEU A CA 1
ATOM 783 C C . LEU A 1 96 ? 10.407 -2.427 -8.018 1.00 90.00 96 LEU A C 1
ATOM 785 O O . LEU A 1 96 ? 10.048 -3.134 -7.078 1.00 90.00 96 LEU A O 1
ATOM 789 N N . CYS A 1 97 ? 10.103 -1.127 -8.075 1.00 89.44 97 CYS A N 1
ATOM 790 C CA . CYS A 1 97 ? 9.310 -0.456 -7.040 1.00 89.44 97 CYS A CA 1
ATOM 791 C C . CYS A 1 97 ? 7.898 -1.041 -6.932 1.00 89.44 97 CYS A C 1
ATOM 793 O O . CYS A 1 97 ? 7.411 -1.274 -5.822 1.00 89.44 97 CYS A O 1
ATOM 795 N N . GLY A 1 98 ? 7.269 -1.345 -8.071 1.00 86.69 98 GLY A N 1
ATOM 796 C CA . GLY A 1 98 ? 5.973 -2.017 -8.120 1.00 86.69 98 GLY A CA 1
ATOM 797 C C . GLY A 1 98 ? 6.004 -3.402 -7.465 1.00 86.69 98 GLY A C 1
ATOM 798 O O . GLY A 1 98 ? 5.211 -3.675 -6.559 1.00 86.69 98 GLY A O 1
ATOM 799 N N . ILE A 1 99 ? 6.950 -4.261 -7.865 1.00 91.06 99 ILE A N 1
ATOM 800 C CA . ILE A 1 99 ? 7.072 -5.631 -7.336 1.00 91.06 99 ILE A CA 1
ATOM 801 C C . ILE A 1 99 ? 7.451 -5.622 -5.856 1.00 91.06 99 ILE A C 1
ATOM 803 O O . ILE A 1 99 ? 6.788 -6.274 -5.048 1.00 91.06 99 ILE A O 1
ATOM 807 N N . LEU A 1 100 ? 8.503 -4.894 -5.477 1.00 91.75 100 LEU A N 1
ATOM 808 C CA . LEU A 1 100 ? 8.975 -4.849 -4.092 1.00 91.75 100 LEU A CA 1
ATOM 809 C C . LEU A 1 100 ? 7.907 -4.257 -3.173 1.00 91.75 100 LEU A C 1
ATOM 811 O O . LEU A 1 100 ? 7.639 -4.815 -2.106 1.00 91.75 100 LEU A O 1
ATOM 815 N N . GLY A 1 101 ? 7.238 -3.187 -3.610 1.00 88.25 101 GLY A N 1
ATOM 816 C CA . GLY A 1 101 ? 6.101 -2.616 -2.899 1.00 88.25 101 GLY A CA 1
ATOM 817 C C . GLY A 1 101 ? 4.980 -3.639 -2.694 1.00 88.25 101 GLY A C 1
ATOM 818 O O . GLY A 1 101 ? 4.481 -3.790 -1.577 1.00 88.25 101 GLY A O 1
ATOM 819 N N . TYR A 1 102 ? 4.634 -4.422 -3.721 1.00 90.38 102 TYR A N 1
ATOM 820 C CA . TYR A 1 102 ? 3.623 -5.478 -3.617 1.00 90.38 102 TYR A CA 1
ATOM 821 C C . TYR A 1 102 ? 4.038 -6.607 -2.656 1.00 90.38 102 TYR A C 1
ATOM 823 O O . TYR A 1 102 ? 3.269 -6.990 -1.769 1.00 90.38 102 TYR A O 1
ATOM 831 N N . VAL A 1 103 ? 5.272 -7.110 -2.767 1.00 92.56 103 VAL A N 1
ATOM 832 C CA . VAL A 1 103 ? 5.804 -8.191 -1.916 1.00 92.56 103 VAL A CA 1
ATOM 833 C C . VAL A 1 103 ? 5.864 -7.767 -0.447 1.00 92.56 103 VAL A C 1
ATOM 835 O O . VAL A 1 103 ? 5.490 -8.535 0.446 1.00 92.56 103 VAL A O 1
ATOM 838 N N . ILE A 1 104 ? 6.299 -6.540 -0.164 1.00 90.94 104 ILE A N 1
ATOM 839 C CA . ILE A 1 104 ? 6.367 -6.029 1.209 1.00 90.94 104 ILE A CA 1
ATOM 840 C C . ILE A 1 104 ? 4.952 -5.773 1.751 1.00 90.94 104 ILE A C 1
ATOM 842 O O . ILE A 1 104 ? 4.685 -6.115 2.904 1.00 90.94 104 ILE A O 1
ATOM 846 N N . ASN A 1 105 ? 4.008 -5.297 0.927 1.00 89.62 105 ASN A N 1
ATOM 847 C CA . ASN A 1 105 ? 2.589 -5.222 1.300 1.00 89.62 105 ASN A CA 1
ATOM 848 C C . ASN A 1 105 ? 2.007 -6.599 1.654 1.00 89.62 105 ASN A C 1
ATOM 850 O O . ASN A 1 105 ? 1.244 -6.719 2.614 1.00 89.62 105 ASN A O 1
ATOM 854 N N . TYR A 1 106 ? 2.386 -7.655 0.930 1.00 91.38 106 TYR A N 1
ATOM 855 C CA . TYR A 1 106 ? 1.974 -9.020 1.258 1.00 91.38 106 TYR A CA 1
ATOM 856 C C . TYR A 1 106 ? 2.496 -9.459 2.635 1.00 91.38 106 TYR A C 1
ATOM 858 O O . TYR A 1 106 ? 1.726 -9.963 3.460 1.00 91.38 106 TYR A O 1
ATOM 866 N N . LYS A 1 107 ? 3.777 -9.195 2.938 1.00 91.38 107 LYS A N 1
ATOM 867 C CA . LYS A 1 107 ? 4.356 -9.450 4.272 1.00 91.38 107 LYS A CA 1
ATOM 868 C C . LYS A 1 107 ? 3.644 -8.643 5.362 1.00 91.38 107 LYS A C 1
ATOM 870 O O . LYS A 1 107 ? 3.277 -9.208 6.393 1.00 91.38 107 LYS A O 1
ATOM 875 N N . ALA A 1 108 ? 3.371 -7.362 5.108 1.00 88.56 108 ALA A N 1
ATOM 876 C CA . ALA A 1 108 ? 2.628 -6.498 6.021 1.00 88.56 108 ALA A CA 1
ATOM 877 C C . ALA A 1 108 ? 1.223 -7.054 6.304 1.00 88.56 108 ALA A C 1
ATOM 879 O O . ALA A 1 108 ? 0.804 -7.116 7.461 1.00 88.56 108 ALA A O 1
ATOM 880 N N . ARG A 1 109 ? 0.517 -7.522 5.268 1.00 88.88 109 ARG A N 1
ATOM 881 C CA . ARG A 1 109 ? -0.820 -8.115 5.388 1.00 88.88 109 ARG A CA 1
ATOM 882 C C . ARG A 1 109 ? -0.801 -9.405 6.196 1.00 88.88 109 ARG A C 1
ATOM 884 O O . ARG A 1 109 ? -1.661 -9.577 7.057 1.00 88.88 109 ARG A O 1
ATOM 891 N N . LYS A 1 110 ? 0.177 -10.282 5.957 1.00 90.88 110 LYS A N 1
ATOM 892 C CA . LYS A 1 110 ? 0.333 -11.533 6.709 1.00 90.88 110 LYS A CA 1
ATOM 893 C C . LYS A 1 110 ? 0.558 -11.261 8.198 1.00 90.88 110 LYS A C 1
ATOM 895 O O . LYS A 1 110 ? -0.122 -11.860 9.027 1.00 90.88 110 LYS A O 1
ATOM 900 N N . LEU A 1 111 ? 1.439 -10.316 8.534 1.00 88.62 111 LEU A N 1
ATOM 901 C CA . LEU A 1 111 ? 1.702 -9.943 9.926 1.00 88.62 111 LEU A CA 1
ATOM 902 C C . LEU A 1 111 ? 0.476 -9.295 10.592 1.00 88.62 111 LEU A C 1
ATOM 904 O O . LEU A 1 111 ? 0.126 -9.630 11.719 1.00 88.62 111 LEU A O 1
ATOM 908 N N . ASN A 1 112 ? -0.246 -8.427 9.878 1.00 86.94 112 ASN A N 1
ATOM 909 C CA . ASN A 1 112 ? -1.488 -7.840 10.387 1.00 86.94 112 ASN A CA 1
ATOM 910 C C . ASN A 1 112 ? -2.608 -8.872 10.591 1.00 86.94 112 ASN A C 1
ATOM 912 O O . ASN A 1 112 ? -3.405 -8.716 11.514 1.00 86.94 112 ASN A O 1
ATOM 916 N N . ALA A 1 113 ? -2.685 -9.909 9.754 1.00 88.38 113 ALA A N 1
ATOM 917 C CA . ALA A 1 113 ? -3.645 -10.996 9.932 1.00 88.38 113 ALA A CA 1
ATOM 918 C C . ALA A 1 113 ? -3.346 -11.802 11.206 1.00 88.38 113 ALA A C 1
ATOM 920 O O . ALA A 1 113 ? -4.262 -12.151 11.949 1.00 88.38 113 ALA A O 1
ATOM 921 N N . ASP A 1 114 ? -2.068 -12.038 11.491 1.00 89.06 114 ASP A N 1
ATOM 922 C CA . ASP A 1 114 ? -1.623 -12.707 12.712 1.00 89.06 114 ASP A CA 1
ATOM 923 C C . ASP A 1 114 ? -1.888 -11.857 13.970 1.00 89.06 114 ASP A C 1
ATOM 925 O O . ASP A 1 114 ? -2.487 -12.336 14.936 1.00 89.06 114 ASP A O 1
ATOM 929 N N . HIS A 1 115 ? -1.580 -10.557 13.921 1.00 87.56 115 HIS A N 1
ATOM 930 C CA . HIS A 1 115 ? -1.964 -9.597 14.961 1.00 87.56 115 HIS A CA 1
ATOM 931 C C . HIS A 1 115 ? -3.473 -9.586 15.219 1.00 87.56 115 HIS A C 1
ATOM 933 O O . HIS A 1 115 ? -3.914 -9.624 16.369 1.00 87.56 115 HIS A O 1
ATOM 939 N N . TYR A 1 116 ? -4.278 -9.595 14.156 1.00 86.81 116 TYR A N 1
ATOM 940 C CA . TYR A 1 116 ? -5.729 -9.617 14.283 1.00 86.81 116 TYR A CA 1
ATOM 941 C C . TYR A 1 116 ? -6.229 -10.931 14.887 1.00 86.81 116 TYR A C 1
ATOM 943 O O . TYR A 1 116 ? -7.133 -10.920 15.722 1.00 86.81 116 TYR A O 1
ATOM 951 N N . ARG A 1 117 ? -5.619 -12.066 14.533 1.00 86.31 117 ARG A N 1
ATOM 952 C CA . ARG A 1 117 ? -5.973 -13.371 15.103 1.00 86.31 117 ARG A CA 1
ATOM 953 C C . ARG A 1 117 ? -5.705 -13.427 16.608 1.00 86.31 117 ARG A C 1
ATOM 955 O O . ARG A 1 117 ? -6.552 -13.927 17.342 1.00 86.31 117 ARG A O 1
ATOM 962 N N . ARG A 1 118 ? -4.565 -12.902 17.067 1.00 85.50 118 ARG A N 1
ATOM 963 C CA . ARG A 1 118 ? -4.162 -12.952 18.486 1.00 85.50 118 ARG A CA 1
ATOM 964 C C . ARG A 1 118 ? -4.796 -11.863 19.344 1.00 85.50 118 ARG A C 1
ATOM 966 O O . ARG A 1 118 ? -5.123 -12.100 20.501 1.00 85.50 118 ARG A O 1
ATOM 973 N N . TYR A 1 119 ? -4.953 -10.664 18.794 1.00 84.94 119 TYR A N 1
ATOM 974 C CA . TYR A 1 119 ? -5.275 -9.469 19.575 1.00 84.94 119 TYR A CA 1
ATOM 975 C C . TYR A 1 119 ? -6.536 -8.747 19.103 1.00 84.94 119 TYR A C 1
ATOM 977 O O . TYR A 1 119 ? -6.926 -7.758 19.715 1.00 84.94 119 TYR A O 1
ATOM 985 N N . ARG A 1 120 ? -7.193 -9.238 18.042 1.00 82.88 120 ARG A N 1
ATOM 986 C CA . ARG A 1 120 ? -8.380 -8.614 17.425 1.00 82.88 120 ARG A CA 1
ATOM 987 C C . ARG A 1 120 ? -8.151 -7.154 17.022 1.00 82.88 120 ARG A C 1
ATOM 989 O O . ARG A 1 120 ? -9.094 -6.371 16.953 1.00 82.88 120 ARG A O 1
ATOM 996 N N . ALA A 1 121 ? -6.901 -6.806 16.723 1.00 83.44 121 ALA A N 1
ATOM 997 C CA . ALA A 1 121 ? -6.490 -5.471 16.325 1.00 83.44 121 ALA A CA 1
ATOM 998 C C . ALA A 1 121 ? -5.545 -5.529 15.121 1.00 83.44 121 ALA A C 1
ATOM 1000 O O . ALA A 1 121 ? -4.776 -6.477 14.956 1.00 83.44 121 ALA A O 1
ATOM 1001 N N . SER A 1 122 ? -5.622 -4.517 14.261 1.00 83.62 122 SER A N 1
ATOM 1002 C CA . SER A 1 122 ? -4.781 -4.393 13.071 1.00 83.62 122 SER A CA 1
ATOM 1003 C C . SER A 1 122 ? -3.980 -3.102 13.128 1.00 83.62 122 SER A C 1
ATOM 1005 O O . SER A 1 122 ? -4.513 -2.046 13.462 1.00 83.62 122 SER A O 1
ATOM 1007 N N . VAL A 1 123 ? -2.704 -3.169 12.753 1.00 84.38 123 VAL A N 1
ATOM 1008 C CA . VAL A 1 123 ? -1.826 -1.996 12.747 1.00 84.38 123 VAL A CA 1
ATOM 1009 C C . VAL A 1 123 ? -2.002 -1.260 11.422 1.00 84.38 123 VAL A C 1
ATOM 1011 O O . VAL A 1 123 ? -1.750 -1.830 10.365 1.00 84.38 123 VAL A O 1
ATOM 1014 N N . GLN A 1 124 ? -2.452 -0.004 11.469 1.00 84.06 124 GLN A N 1
ATOM 1015 C CA . GLN A 1 124 ? -2.539 0.913 10.316 1.00 84.06 124 GLN A CA 1
ATOM 1016 C C . GLN A 1 124 ? -3.090 0.281 9.009 1.00 84.06 124 GLN A C 1
ATOM 1018 O O . GLN A 1 124 ? -2.451 0.350 7.954 1.00 84.06 124 GLN A O 1
ATOM 1023 N N . PRO A 1 125 ? -4.291 -0.333 9.029 1.00 83.62 125 PRO A N 1
ATOM 1024 C CA . PRO A 1 125 ? -4.831 -1.048 7.871 1.00 83.62 125 PRO A CA 1
ATOM 1025 C C . PRO A 1 125 ? -5.126 -0.139 6.667 1.00 83.62 125 PRO A C 1
ATOM 1027 O O . PRO A 1 125 ? -5.113 -0.614 5.533 1.00 83.62 125 PRO A O 1
ATOM 1030 N N . SER A 1 126 ? -5.389 1.154 6.885 1.00 87.31 126 SER A N 1
ATOM 1031 C CA . SER A 1 126 ? -5.590 2.137 5.812 1.00 87.31 126 SER A CA 1
ATOM 1032 C C . SER A 1 126 ? -4.306 2.396 5.027 1.00 87.31 126 SER A C 1
ATOM 1034 O O . SER A 1 126 ? -4.331 2.351 3.801 1.00 87.31 126 SER A O 1
ATOM 1036 N N . LEU A 1 127 ? -3.186 2.604 5.724 1.00 87.56 127 LEU A N 1
ATOM 1037 C CA . LEU A 1 127 ? -1.894 2.893 5.104 1.00 87.56 127 LEU A CA 1
ATOM 1038 C C . LEU A 1 127 ? -1.380 1.689 4.305 1.00 87.56 127 LEU A C 1
ATOM 1040 O O . LEU A 1 127 ? -0.889 1.850 3.194 1.00 87.56 127 LEU A O 1
ATOM 1044 N N . MET A 1 128 ? -1.590 0.473 4.819 1.00 89.25 128 MET A N 1
ATOM 1045 C CA . MET A 1 128 ? -1.302 -0.768 4.092 1.00 89.25 128 MET A CA 1
ATOM 1046 C C . MET A 1 128 ? -2.140 -0.895 2.809 1.00 89.25 128 MET A C 1
ATOM 1048 O O . MET A 1 128 ? -1.616 -1.250 1.759 1.00 89.25 128 MET A O 1
ATOM 1052 N N . LYS A 1 129 ? -3.444 -0.586 2.861 1.00 90.12 129 LYS A N 1
ATOM 1053 C CA . LYS A 1 129 ? -4.294 -0.588 1.657 1.00 90.12 129 LYS A CA 1
ATOM 1054 C C . LYS A 1 129 ? -3.830 0.456 0.642 1.00 90.12 129 LYS A C 1
ATOM 1056 O O . LYS A 1 129 ? -3.750 0.140 -0.537 1.00 90.12 129 LYS A O 1
ATOM 1061 N N . ALA A 1 130 ? -3.500 1.664 1.100 1.00 90.25 130 ALA A N 1
ATOM 1062 C CA . ALA A 1 130 ? -2.962 2.716 0.242 1.00 90.25 130 ALA A CA 1
ATOM 1063 C C . ALA A 1 130 ? -1.656 2.271 -0.430 1.00 90.25 130 ALA A C 1
ATOM 1065 O O . ALA A 1 130 ? -1.540 2.372 -1.646 1.00 90.25 130 ALA A O 1
ATOM 1066 N N . GLY A 1 131 ? -0.723 1.694 0.335 1.00 89.44 131 GLY A N 1
ATOM 1067 C CA . GLY A 1 131 ? 0.515 1.132 -0.202 1.00 89.44 131 GLY A CA 1
ATOM 1068 C C . GLY A 1 131 ? 0.254 0.077 -1.276 1.00 89.44 131 GLY A C 1
ATOM 1069 O O . GLY A 1 131 ? 0.875 0.123 -2.331 1.00 89.44 131 GLY A O 1
ATOM 1070 N N . LEU A 1 132 ? -0.699 -0.833 -1.050 1.00 91.31 132 LEU A N 1
ATOM 1071 C CA . LEU A 1 132 ? -1.060 -1.859 -2.030 1.00 91.31 132 LEU A CA 1
ATOM 1072 C C . LEU A 1 132 ? -1.628 -1.257 -3.322 1.00 91.31 132 LEU A C 1
ATOM 1074 O O . LEU A 1 132 ? -1.239 -1.690 -4.404 1.00 91.31 132 LEU A O 1
ATOM 1078 N N . TYR A 1 133 ? -2.524 -0.270 -3.222 1.00 92.94 133 TYR A N 1
ATOM 1079 C CA . TYR A 1 133 ? -3.082 0.403 -4.399 1.00 92.94 133 TYR A CA 1
ATOM 1080 C C . TYR A 1 133 ? -2.012 1.157 -5.187 1.00 92.94 133 TYR A C 1
ATOM 1082 O O . TYR A 1 133 ? -1.993 1.061 -6.410 1.00 92.94 133 TYR A O 1
ATOM 1090 N N . LEU A 1 134 ? -1.091 1.841 -4.504 1.00 92.25 134 LEU A N 1
ATOM 1091 C CA . LEU A 1 134 ? 0.029 2.532 -5.145 1.00 92.25 134 LEU A CA 1
ATOM 1092 C C . LEU A 1 134 ? 0.975 1.548 -5.848 1.00 92.25 134 LEU A C 1
ATOM 1094 O O . LEU A 1 134 ? 1.366 1.775 -6.991 1.00 92.25 134 LEU A O 1
ATOM 1098 N N . SER A 1 135 ? 1.303 0.415 -5.218 1.00 91.12 135 SER A N 1
ATOM 1099 C CA . SER A 1 135 ? 2.105 -0.634 -5.862 1.00 91.12 135 SER A CA 1
ATOM 1100 C C . SER A 1 135 ? 1.389 -1.252 -7.065 1.00 91.12 135 SER A C 1
ATOM 1102 O O . SER A 1 135 ? 2.018 -1.468 -8.096 1.00 91.12 135 SER A O 1
ATOM 1104 N N . ALA A 1 136 ? 0.080 -1.502 -6.970 1.00 91.50 136 ALA A N 1
ATOM 1105 C CA . ALA A 1 136 ? -0.710 -2.026 -8.084 1.00 91.50 136 ALA A CA 1
ATOM 1106 C C . ALA A 1 136 ? -0.777 -1.033 -9.254 1.00 91.50 136 ALA A C 1
ATOM 1108 O O . ALA A 1 136 ? -0.577 -1.424 -10.401 1.00 91.50 136 ALA A O 1
ATOM 1109 N N . PHE A 1 137 ? -0.991 0.251 -8.960 1.00 92.06 137 PHE A N 1
ATOM 1110 C CA . PHE A 1 137 ? -0.940 1.324 -9.950 1.00 92.06 137 PHE A CA 1
ATOM 1111 C C . PHE A 1 137 ? 0.436 1.400 -10.622 1.00 92.06 137 PHE A C 1
ATOM 1113 O O . PHE A 1 137 ? 0.522 1.458 -11.845 1.00 92.06 137 PHE A O 1
ATOM 1120 N N . THR A 1 138 ? 1.511 1.317 -9.832 1.00 90.50 138 THR A N 1
ATOM 1121 C CA . THR A 1 138 ? 2.890 1.307 -10.339 1.00 90.50 138 THR A CA 1
ATOM 1122 C C . THR A 1 138 ? 3.128 0.135 -11.289 1.00 90.50 138 THR A C 1
ATOM 1124 O O . THR A 1 138 ? 3.670 0.327 -12.371 1.00 90.50 138 THR A O 1
ATOM 1127 N N . LEU A 1 139 ? 2.709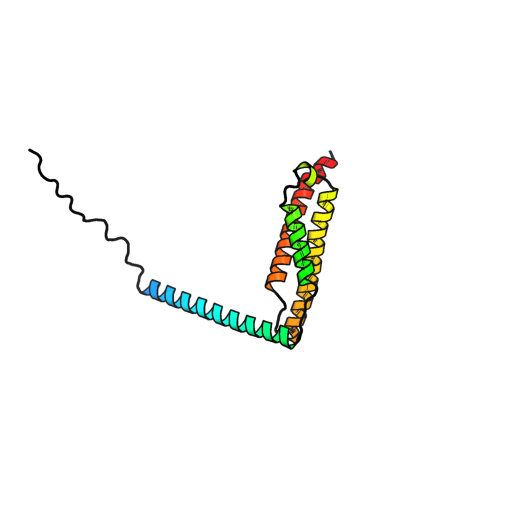 -1.078 -10.909 1.00 91.19 139 LEU A N 1
ATOM 1128 C CA . LEU A 1 139 ? 2.842 -2.271 -11.750 1.00 91.19 139 LEU A CA 1
ATOM 1129 C C . LEU A 1 139 ? 2.078 -2.122 -13.064 1.00 91.19 139 LEU A C 1
ATOM 1131 O O . LEU A 1 139 ? 2.614 -2.442 -14.119 1.00 91.19 139 LEU A O 1
ATOM 1135 N N . PHE A 1 140 ? 0.850 -1.608 -13.004 1.00 90.88 140 PHE A N 1
ATOM 1136 C CA . PHE A 1 140 ? 0.044 -1.364 -14.194 1.00 90.88 140 PHE A CA 1
ATOM 1137 C C . PHE A 1 140 ? 0.698 -0.331 -15.123 1.00 90.88 140 PHE A C 1
ATOM 1139 O O . PHE A 1 140 ? 0.850 -0.588 -16.315 1.00 90.88 140 PHE A O 1
ATOM 1146 N N . GLY A 1 141 ? 1.159 0.797 -14.575 1.00 87.88 141 GLY A N 1
ATOM 1147 C CA . GLY A 1 141 ? 1.889 1.812 -15.336 1.00 87.88 141 GLY A CA 1
ATOM 1148 C C . GLY A 1 141 ? 3.183 1.271 -15.947 1.00 87.88 141 GLY A C 1
ATOM 1149 O O . GLY A 1 141 ? 3.458 1.513 -17.119 1.00 87.88 141 GLY A O 1
ATOM 1150 N N . ALA A 1 142 ? 3.939 0.471 -15.192 1.00 86.56 142 ALA A N 1
ATOM 1151 C CA . ALA A 1 142 ? 5.137 -0.194 -15.691 1.00 86.56 142 ALA A CA 1
ATOM 1152 C C . ALA A 1 142 ? 4.816 -1.169 -16.832 1.00 86.56 142 ALA A C 1
ATOM 1154 O O . ALA A 1 142 ? 5.535 -1.176 -17.822 1.00 86.56 142 ALA A O 1
ATOM 1155 N N . MET A 1 143 ? 3.728 -1.946 -16.748 1.00 88.38 143 MET A N 1
ATOM 1156 C CA . MET A 1 143 ? 3.310 -2.817 -17.854 1.00 88.38 143 MET A CA 1
ATOM 1157 C C . MET A 1 143 ? 2.992 -2.022 -19.120 1.00 88.38 143 MET A C 1
ATOM 1159 O O . MET A 1 143 ? 3.450 -2.415 -20.188 1.00 88.38 143 MET A O 1
ATOM 1163 N N . ILE A 1 144 ? 2.277 -0.897 -19.005 1.00 85.88 144 ILE A N 1
ATOM 1164 C CA . ILE A 1 144 ? 2.004 -0.021 -20.154 1.00 85.88 144 ILE A CA 1
ATOM 1165 C C . ILE A 1 144 ? 3.320 0.455 -20.771 1.00 85.88 144 ILE A C 1
ATOM 1167 O O . ILE A 1 144 ? 3.525 0.262 -21.967 1.00 85.88 144 ILE A O 1
ATOM 1171 N N . MET A 1 145 ? 4.230 1.002 -19.958 1.00 82.12 145 MET A N 1
ATOM 1172 C CA . MET A 1 145 ? 5.526 1.481 -20.446 1.00 82.12 145 MET A CA 1
ATOM 1173 C C . MET A 1 145 ? 6.344 0.358 -21.096 1.00 82.12 145 MET A C 1
ATOM 1175 O O . MET A 1 145 ? 6.883 0.553 -22.173 1.00 82.12 145 MET A O 1
ATOM 1179 N N . ILE A 1 146 ? 6.393 -0.844 -20.513 1.00 83.88 146 ILE A N 1
ATOM 1180 C CA . ILE A 1 146 ? 7.067 -2.007 -21.116 1.00 83.88 146 ILE A CA 1
ATOM 1181 C C . ILE A 1 146 ? 6.461 -2.309 -22.490 1.00 83.88 146 ILE A C 1
ATOM 1183 O O . ILE A 1 146 ? 7.199 -2.434 -23.461 1.00 83.88 146 ILE A O 1
ATOM 1187 N N . THR A 1 147 ? 5.132 -2.398 -22.596 1.00 83.75 147 THR A N 1
ATOM 1188 C CA . THR A 1 147 ? 4.470 -2.745 -23.864 1.00 83.75 147 THR A CA 1
ATOM 1189 C C . THR A 1 147 ? 4.651 -1.701 -24.961 1.00 83.75 147 THR A C 1
ATOM 1191 O O . THR A 1 147 ? 4.673 -2.068 -26.131 1.00 83.75 147 THR A O 1
ATOM 1194 N N . THR A 1 148 ? 4.791 -0.421 -24.611 1.00 80.88 148 THR A N 1
ATOM 1195 C CA . THR A 1 148 ? 4.984 0.656 -25.591 1.00 80.88 148 THR A CA 1
ATOM 1196 C C . THR A 1 148 ? 6.452 0.873 -25.946 1.00 80.88 148 THR A C 1
ATOM 1198 O O . THR A 1 148 ? 6.750 1.230 -27.081 1.00 80.88 148 THR A O 1
ATOM 1201 N N . VAL A 1 149 ? 7.366 0.647 -25.001 1.00 77.12 149 VAL A N 1
ATOM 1202 C CA . VAL A 1 149 ? 8.788 0.983 -25.137 1.00 77.12 149 VAL A CA 1
ATOM 1203 C C . VAL A 1 149 ? 9.629 -0.183 -25.646 1.00 77.12 149 VAL A C 1
ATOM 1205 O O . VAL A 1 149 ? 10.484 0.042 -26.495 1.00 77.12 149 VAL A O 1
ATOM 1208 N N . LEU A 1 150 ? 9.399 -1.426 -25.189 1.00 76.44 150 LEU A N 1
ATOM 1209 C CA . LEU A 1 150 ? 10.177 -2.586 -25.666 1.00 76.44 150 LEU A CA 1
ATOM 1210 C C . LEU A 1 150 ? 10.229 -2.681 -27.197 1.00 76.44 150 LEU A C 1
ATOM 1212 O O . LEU A 1 150 ? 11.323 -2.889 -27.719 1.00 76.44 150 LEU A O 1
ATOM 1216 N N . PRO A 1 151 ? 9.101 -2.536 -27.927 1.00 81.50 151 PRO A N 1
ATOM 1217 C CA . PRO A 1 151 ? 9.107 -2.674 -29.379 1.00 81.50 151 PRO A CA 1
ATOM 1218 C C . PRO A 1 151 ? 10.058 -1.704 -30.086 1.00 81.50 151 PRO A C 1
ATOM 1220 O O . PRO A 1 151 ? 10.633 -2.080 -31.098 1.00 81.50 151 PRO A O 1
ATOM 1223 N N . ILE A 1 152 ? 10.273 -0.502 -29.537 1.00 78.69 152 ILE A N 1
ATOM 1224 C CA . ILE A 1 152 ? 11.147 0.535 -30.119 1.00 78.69 152 ILE A CA 1
ATOM 1225 C C . ILE A 1 152 ? 12.598 0.055 -30.219 1.00 78.69 152 ILE A C 1
ATOM 1227 O O . ILE A 1 152 ? 13.335 0.463 -31.106 1.00 78.69 152 ILE A O 1
ATOM 1231 N N . TYR A 1 153 ? 13.018 -0.818 -29.312 1.00 73.50 153 TYR A N 1
ATOM 1232 C CA . TYR A 1 153 ? 14.399 -1.276 -29.232 1.00 73.50 153 TYR A CA 1
ATOM 1233 C C . TYR A 1 153 ? 14.654 -2.643 -29.875 1.00 73.50 153 TYR A C 1
ATOM 1235 O O . TYR A 1 153 ? 15.795 -3.103 -29.894 1.00 73.50 153 TYR A O 1
ATOM 1243 N N . PHE A 1 154 ? 13.599 -3.307 -30.348 1.00 73.19 154 PHE A N 1
ATOM 1244 C CA . PHE A 1 154 ? 13.681 -4.555 -31.111 1.00 73.19 154 PHE A CA 1
ATOM 1245 C C . PHE A 1 154 ? 13.303 -4.362 -32.593 1.00 73.19 154 PHE A C 1
ATOM 1247 O O . PHE A 1 154 ? 13.194 -5.354 -33.316 1.00 73.19 154 PHE A O 1
ATOM 1254 N N . GLN A 1 155 ? 13.083 -3.113 -33.024 1.00 62.72 155 GLN A N 1
ATOM 1255 C CA . GLN A 1 155 ? 13.028 -2.694 -34.430 1.00 62.72 155 GLN A CA 1
ATOM 1256 C C . GLN A 1 155 ? 14.438 -2.483 -34.980 1.00 62.72 155 GLN A C 1
ATOM 1258 O O . GLN A 1 155 ? 14.636 -2.825 -36.166 1.00 62.72 155 GLN A O 1
#

pLDDT: mean 78.86, std 14.48, range [38.97, 92.94]

Organism: NCBI:txid2840825

Secondary structure (DSSP, 8-state):
----------SSS-SS----HHHHHHHHHHHHHHHHHHHHHHHHHHHHHHHHHHTT---TTHHHHHHHHHHHHHHHHS-S-HHHHTSHHHHHHHHHHHHHHHHHHHHHHHHHHHHHHHHS--SSHHHHHHHHHHHHHHHHHHHHHHHHHHHHH--

Radius of gyration: 27.95 Å; chains: 1; bounding box: 70×70×60 Å

Sequence (155 aa):
MKQQQNIHPSSQKQTVNHMSGRFKQKLEAENKAVAHQKKMKEREKLRQEKVVQEKGLHNPFIKPAFGLGLLGTILVLFPAGIENQMQWWYLIPTFLCGILGYVINYKARKLNADHYRRYRASVQPSLMKAGLYLSAFTLFGAMIMITTVLPIYFQ